Protein AF-G8S2I2-F1 (afdb_monomer_lite)

Foldseek 3Di:
DPDDPDDWDWFKWWADFQWIATLNDTDGHPHTDDIDIDTDTHDPVPDDDDDDPPAQKDWPDWDDPPDDIDTDIDGD

Secondary structure (DSSP, 8-state):
----SS--EEEEEEEEEEEEEETTEEEEEEEEEEEEEEEEEE-GGG------TT-SEEEEEEE--SSS-EEEEEE-

Structure (mmCIF, N/CA/C/O backbone):
data_AF-G8S2I2-F1
#
_entry.id   AF-G8S2I2-F1
#
loop_
_atom_site.group_PDB
_atom_site.id
_atom_site.type_symbol
_atom_site.label_atom_id
_atom_site.label_alt_id
_atom_site.label_comp_id
_atom_site.label_asym_id
_atom_site.label_entity_id
_atom_site.label_seq_id
_atom_site.pdbx_PDB_ins_code
_atom_site.Cartn_x
_atom_site.Cartn_y
_atom_site.Cartn_z
_atom_site.occupancy
_atom_site.B_iso_or_equiv
_atom_site.auth_seq_id
_atom_site.auth_comp_id
_atom_site.auth_asym_id
_atom_site.auth_atom_id
_atom_site.pdbx_PDB_model_num
ATOM 1 N N . MET A 1 1 ? 21.952 7.064 -3.037 1.00 50.31 1 MET A N 1
ATOM 2 C CA . MET A 1 1 ? 21.338 6.542 -1.800 1.00 50.31 1 MET A CA 1
ATOM 3 C C . MET A 1 1 ? 20.059 7.330 -1.584 1.00 50.31 1 MET A C 1
ATOM 5 O O . MET A 1 1 ? 20.132 8.551 -1.553 1.00 50.31 1 MET A O 1
ATOM 9 N N . ALA A 1 2 ? 18.897 6.675 -1.597 1.00 53.84 2 ALA A N 1
ATOM 10 C CA . ALA A 1 2 ? 17.632 7.347 -1.312 1.00 53.84 2 ALA A CA 1
ATOM 11 C C . ALA A 1 2 ? 17.450 7.395 0.209 1.00 53.84 2 ALA A C 1
ATOM 13 O O . ALA A 1 2 ? 16.780 6.544 0.786 1.00 53.84 2 ALA A O 1
ATOM 14 N N . ASP A 1 3 ? 18.095 8.365 0.851 1.00 57.81 3 ASP A N 1
ATOM 15 C CA . ASP A 1 3 ? 17.808 8.692 2.242 1.00 57.81 3 ASP A CA 1
ATOM 16 C C . ASP A 1 3 ? 16.713 9.747 2.254 1.00 57.81 3 ASP A C 1
ATOM 18 O O . ASP A 1 3 ? 16.925 10.906 1.891 1.00 57.81 3 ASP A O 1
ATOM 22 N N . PHE A 1 4 ? 15.510 9.348 2.652 1.00 59.00 4 PHE A N 1
ATOM 23 C CA . PHE A 1 4 ? 14.501 10.329 3.005 1.00 59.00 4 PHE A CA 1
ATOM 24 C C . PHE A 1 4 ? 14.881 10.909 4.366 1.00 59.00 4 PHE A C 1
ATOM 26 O O . PHE A 1 4 ? 14.906 10.198 5.366 1.00 59.00 4 PHE A O 1
ATOM 33 N N . ALA A 1 5 ? 15.136 12.216 4.424 1.00 63.78 5 ALA A N 1
ATOM 34 C CA . ALA A 1 5 ? 15.354 12.953 5.673 1.00 63.78 5 ALA A CA 1
ATOM 35 C C . ALA A 1 5 ? 14.061 13.102 6.521 1.00 63.78 5 ALA A C 1
ATOM 37 O O . ALA A 1 5 ? 13.892 14.078 7.246 1.00 63.78 5 ALA A O 1
ATOM 38 N N . GLY A 1 6 ? 13.117 12.161 6.404 1.00 72.62 6 GLY A N 1
ATOM 39 C CA . GLY A 1 6 ? 11.793 12.184 7.025 1.00 72.62 6 GLY A CA 1
ATOM 40 C C . GLY A 1 6 ? 11.223 10.778 7.239 1.00 72.62 6 GLY A C 1
ATOM 41 O O . GLY A 1 6 ? 11.867 9.777 6.933 1.00 72.62 6 GLY A O 1
ATOM 42 N N . LEU A 1 7 ? 10.006 10.696 7.785 1.00 81.81 7 LEU A N 1
ATOM 43 C CA . LEU A 1 7 ? 9.331 9.416 8.024 1.00 81.81 7 LEU A CA 1
ATOM 44 C C . LEU A 1 7 ? 9.076 8.680 6.700 1.00 81.81 7 LEU A C 1
ATOM 46 O O . LEU A 1 7 ? 8.684 9.279 5.701 1.00 81.81 7 LEU A O 1
ATOM 50 N N . SER A 1 8 ? 9.296 7.369 6.686 1.00 91.25 8 SER A N 1
ATOM 51 C CA . SER A 1 8 ? 9.014 6.512 5.533 1.00 91.25 8 S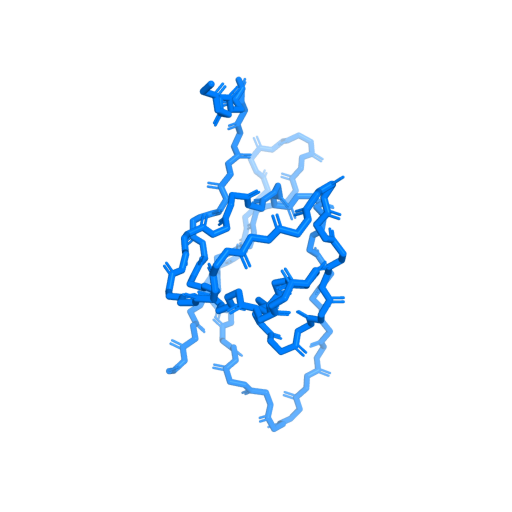ER A CA 1
ATOM 52 C C . SER A 1 8 ? 8.592 5.128 6.002 1.00 91.25 8 SER A C 1
ATOM 54 O O . SER A 1 8 ? 9.227 4.536 6.877 1.00 91.25 8 SER A O 1
ATOM 56 N N . ASN A 1 9 ? 7.537 4.606 5.389 1.00 93.56 9 ASN A N 1
ATOM 57 C CA . ASN A 1 9 ? 7.161 3.207 5.474 1.00 93.56 9 ASN A CA 1
ATOM 5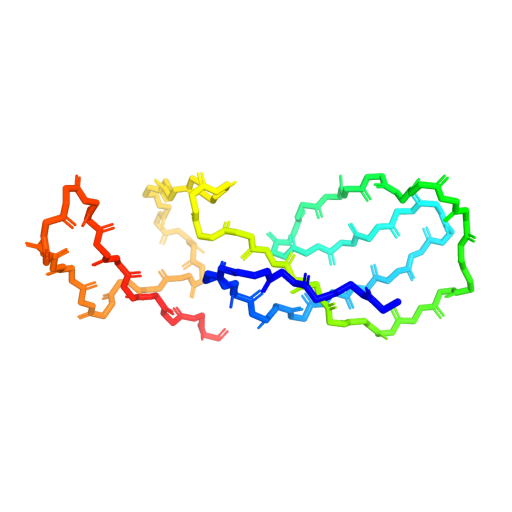8 C C . ASN A 1 9 ? 8.095 2.395 4.577 1.00 93.56 9 ASN A C 1
ATOM 60 O O . ASN A 1 9 ? 8.371 2.785 3.443 1.00 93.56 9 ASN A O 1
ATOM 64 N N . ARG A 1 10 ? 8.570 1.261 5.087 1.00 94.19 10 ARG A N 1
ATOM 65 C CA . ARG A 1 10 ? 9.324 0.274 4.311 1.00 94.19 10 ARG A CA 1
ATOM 66 C C . ARG A 1 10 ? 8.356 -0.822 3.906 1.00 94.19 10 ARG A C 1
ATOM 68 O O . ARG A 1 10 ? 7.942 -1.602 4.759 1.00 94.19 10 ARG A O 1
ATOM 75 N N . LEU A 1 11 ? 7.961 -0.836 2.641 1.00 94.81 11 LEU A N 1
ATOM 76 C CA . LEU A 1 11 ? 6.955 -1.757 2.123 1.00 94.81 11 LEU A CA 1
ATOM 77 C C . LEU A 1 11 ? 7.598 -2.759 1.160 1.00 94.81 11 LEU A C 1
ATOM 79 O O . LEU A 1 11 ? 8.489 -2.372 0.396 1.00 94.81 11 LEU A O 1
ATOM 83 N N . PRO A 1 12 ? 7.173 -4.033 1.177 1.00 95.69 12 PRO A N 1
ATOM 84 C CA . PRO A 1 12 ? 7.588 -4.978 0.155 1.00 95.69 12 PRO A CA 1
ATOM 85 C C . PRO A 1 12 ? 7.041 -4.532 -1.203 1.00 95.69 12 PRO A C 1
ATOM 87 O O . PRO A 1 12 ? 5.900 -4.078 -1.307 1.00 95.69 12 PRO A O 1
ATOM 90 N N . GLY A 1 13 ? 7.858 -4.674 -2.240 1.00 96.44 13 GLY A N 1
ATOM 91 C CA . GLY A 1 13 ? 7.437 -4.463 -3.614 1.00 96.44 13 GLY A CA 1
ATOM 92 C C . GLY A 1 13 ? 8.122 -5.421 -4.574 1.00 96.44 13 GLY A C 1
ATOM 93 O O . GLY A 1 13 ? 9.147 -6.023 -4.247 1.00 96.44 13 GLY A O 1
ATOM 94 N N . THR A 1 14 ? 7.555 -5.546 -5.769 1.00 97.62 14 THR A N 1
ATOM 95 C CA . THR A 1 14 ? 8.120 -6.364 -6.848 1.00 97.62 14 THR A CA 1
ATOM 96 C C . THR A 1 14 ? 8.337 -5.501 -8.077 1.00 97.62 14 THR A C 1
ATOM 98 O O . THR A 1 14 ? 7.402 -4.888 -8.584 1.00 97.62 14 THR A O 1
ATOM 101 N N . VAL A 1 15 ? 9.573 -5.447 -8.561 1.00 97.69 15 VAL A N 1
ATOM 102 C CA . VAL A 1 15 ? 9.933 -4.751 -9.796 1.00 97.69 15 VAL A CA 1
ATOM 103 C C . VAL A 1 15 ? 9.710 -5.671 -10.987 1.00 97.69 15 VAL A C 1
ATOM 105 O O . VAL A 1 15 ? 10.134 -6.829 -10.971 1.00 97.69 15 VAL A O 1
ATOM 108 N N . GLN A 1 16 ? 9.073 -5.148 -12.031 1.00 95.31 16 GLN A N 1
ATOM 109 C CA . GLN A 1 16 ? 8.871 -5.826 -13.308 1.00 95.31 16 GLN A CA 1
ATOM 110 C C . GLN A 1 16 ? 9.079 -4.820 -14.446 1.00 95.31 16 GLN A C 1
ATOM 112 O O . GLN A 1 16 ? 8.190 -4.032 -14.756 1.00 95.31 16 GLN A O 1
ATOM 117 N N . GLY A 1 17 ? 10.263 -4.835 -15.064 1.00 94.31 17 GLY A N 1
ATOM 118 C CA . GLY A 1 17 ? 10.601 -3.919 -16.154 1.00 94.31 17 GLY A CA 1
ATOM 119 C C . GLY A 1 17 ? 10.741 -2.473 -15.675 1.00 94.31 17 GLY A C 1
ATOM 120 O O . GLY A 1 17 ? 11.720 -2.121 -15.021 1.00 94.31 17 GLY A O 1
ATOM 121 N N . ASP A 1 18 ? 9.778 -1.630 -16.027 1.00 96.75 18 ASP A N 1
ATOM 122 C CA . ASP A 1 18 ? 9.737 -0.196 -15.730 1.00 96.75 18 ASP A CA 1
ATOM 123 C C . ASP A 1 18 ? 8.754 0.170 -14.611 1.00 96.75 18 ASP A C 1
ATOM 125 O O . ASP A 1 18 ? 8.537 1.351 -14.350 1.00 96.75 18 ASP A O 1
ATOM 129 N N . VAL A 1 19 ? 8.185 -0.819 -13.917 1.00 97.50 19 VAL A N 1
ATOM 130 C CA . VAL A 1 19 ? 7.256 -0.597 -12.803 1.00 97.50 19 VAL A CA 1
ATOM 131 C C . VAL A 1 19 ? 7.682 -1.325 -11.535 1.00 97.50 19 VAL A C 1
ATOM 133 O O . VAL A 1 19 ? 8.332 -2.372 -11.577 1.00 97.50 19 VAL A O 1
ATOM 136 N N . ILE A 1 20 ? 7.247 -0.791 -10.396 1.00 97.69 20 ILE A N 1
ATOM 137 C CA . ILE A 1 20 ? 7.212 -1.491 -9.114 1.00 97.69 20 ILE A CA 1
ATOM 138 C C . ILE A 1 20 ? 5.760 -1.660 -8.668 1.00 97.69 20 ILE A C 1
ATOM 140 O O . ILE A 1 20 ? 4.976 -0.714 -8.709 1.00 97.69 20 ILE A O 1
ATOM 144 N N . GLU A 1 21 ? 5.404 -2.864 -8.239 1.00 97.38 21 GLU A N 1
ATOM 145 C CA . GLU A 1 21 ? 4.129 -3.142 -7.584 1.00 97.38 21 GLU A CA 1
ATOM 146 C C . GLU A 1 21 ? 4.302 -3.078 -6.063 1.00 97.38 21 GLU A C 1
ATOM 148 O O . GLU A 1 21 ? 5.168 -3.765 -5.515 1.00 97.38 21 GLU A O 1
ATOM 153 N N . VAL A 1 22 ? 3.507 -2.248 -5.382 1.00 95.81 22 VAL A N 1
ATOM 154 C CA . VAL A 1 22 ? 3.532 -2.041 -3.922 1.00 95.81 22 VAL A CA 1
ATOM 155 C C . VAL A 1 22 ? 2.097 -1.898 -3.429 1.00 95.81 22 VAL A C 1
ATOM 157 O O . VAL A 1 22 ? 1.368 -1.048 -3.924 1.00 95.81 22 VAL A O 1
ATOM 160 N N . LEU A 1 23 ? 1.683 -2.706 -2.444 1.00 93.19 23 LEU A N 1
ATOM 161 C CA . LEU A 1 23 ? 0.290 -2.737 -1.954 1.00 93.19 23 LEU A CA 1
ATOM 162 C C . LEU A 1 23 ? -0.755 -2.931 -3.080 1.00 93.19 23 LEU A C 1
ATOM 164 O O . LEU A 1 23 ? -1.853 -2.390 -3.000 1.00 93.19 23 LEU A O 1
ATOM 168 N N . GLY A 1 24 ? -0.405 -3.676 -4.135 1.00 92.38 24 GLY A N 1
ATOM 169 C CA . GLY A 1 24 ? -1.258 -3.892 -5.312 1.00 92.38 24 GLY A CA 1
ATOM 170 C C . GLY A 1 24 ? -1.280 -2.736 -6.322 1.00 92.38 24 GLY A C 1
ATOM 171 O O . GLY A 1 24 ? -1.856 -2.886 -7.396 1.00 92.38 24 GLY A O 1
ATOM 172 N N . GLU A 1 25 ? -0.625 -1.609 -6.026 1.00 94.62 25 GLU A N 1
ATOM 173 C CA . GLU A 1 25 ? -0.530 -0.459 -6.928 1.00 94.62 25 GLU A CA 1
ATOM 174 C C . GLU A 1 25 ? 0.736 -0.540 -7.787 1.00 94.62 25 GLU A C 1
ATOM 176 O O . GLU A 1 25 ? 1.822 -0.842 -7.283 1.00 94.62 25 GLU A O 1
ATOM 181 N N . ARG A 1 26 ? 0.621 -0.229 -9.084 1.00 96.62 26 ARG A N 1
ATOM 182 C CA . ARG A 1 26 ? 1.750 -0.210 -10.028 1.00 96.62 26 ARG A CA 1
ATOM 183 C C . ARG A 1 26 ? 2.256 1.213 -10.221 1.00 96.62 26 ARG A C 1
ATOM 185 O O . ARG A 1 26 ? 1.587 2.038 -10.834 1.00 96.62 26 ARG A O 1
ATOM 192 N N . LEU A 1 27 ? 3.467 1.480 -9.746 1.00 95.75 27 LEU A N 1
ATOM 193 C CA . LEU A 1 27 ? 4.108 2.788 -9.831 1.00 95.75 27 LEU A CA 1
ATOM 194 C C . LEU A 1 27 ? 5.244 2.762 -10.864 1.00 95.75 27 LEU A C 1
ATOM 196 O O . LEU A 1 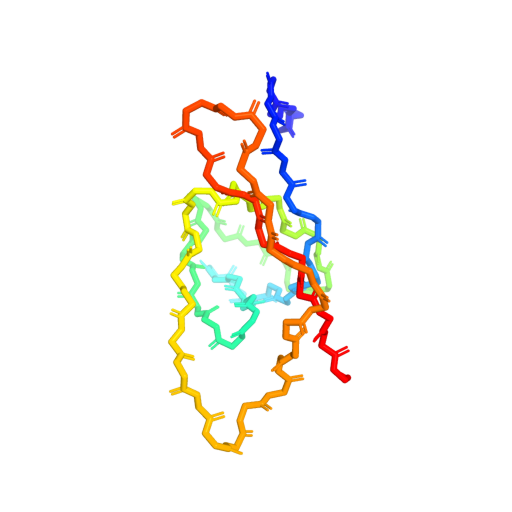27 ? 6.037 1.814 -10.862 1.00 95.75 27 LEU A O 1
ATOM 200 N N . PRO A 1 28 ? 5.359 3.781 -1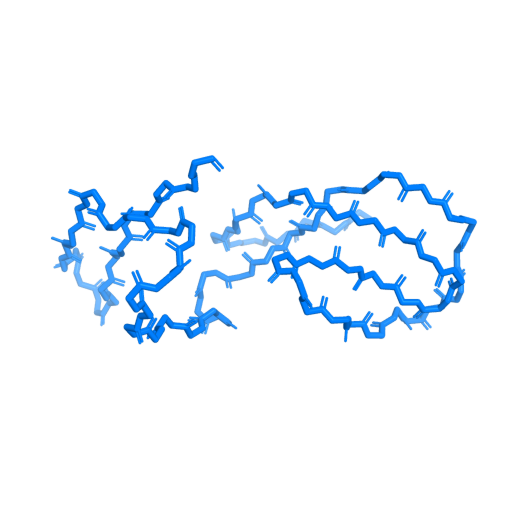1.734 1.00 96.94 28 PRO A N 1
ATOM 201 C CA . PRO A 1 28 ? 6.434 3.845 -12.714 1.00 96.94 28 PRO A CA 1
ATOM 202 C C . PRO A 1 28 ? 7.785 4.093 -12.034 1.00 96.94 28 PRO A C 1
ATOM 204 O O . PRO A 1 28 ? 7.904 4.898 -11.106 1.00 96.94 28 PRO A O 1
ATOM 207 N N . LEU A 1 29 ? 8.822 3.422 -12.526 1.00 95.94 29 LEU A N 1
ATOM 208 C CA . LEU A 1 29 ? 10.206 3.681 -12.162 1.00 95.94 29 LEU A CA 1
ATOM 209 C C . LEU A 1 29 ? 10.775 4.815 -13.013 1.00 95.94 29 LEU A C 1
ATOM 211 O O . LEU A 1 29 ? 10.438 4.988 -14.180 1.00 95.94 29 LEU A O 1
ATOM 215 N N . VAL A 1 30 ? 11.715 5.561 -12.434 1.00 94.69 30 VAL A N 1
ATOM 216 C CA . VAL A 1 30 ? 12.459 6.613 -13.150 1.00 94.69 30 VAL A CA 1
ATOM 217 C C . VAL A 1 30 ? 13.327 6.061 -14.286 1.00 94.69 30 VAL A C 1
ATOM 219 O O . VAL A 1 30 ? 13.647 6.782 -15.226 1.00 94.69 30 VAL A O 1
ATOM 222 N N . ALA A 1 31 ? 13.719 4.790 -14.191 1.00 93.31 31 ALA A N 1
ATOM 223 C CA . ALA A 1 31 ? 14.414 4.042 -15.224 1.00 93.31 31 ALA A CA 1
ATOM 224 C C . ALA A 1 31 ? 14.080 2.548 -15.076 1.00 93.31 31 ALA A C 1
ATOM 226 O O . ALA A 1 31 ? 13.867 2.096 -13.945 1.00 93.31 31 ALA A O 1
ATOM 227 N N . PRO A 1 32 ? 14.069 1.771 -16.175 1.00 92.94 32 PRO A N 1
ATOM 228 C CA . PRO A 1 32 ? 13.876 0.329 -16.108 1.00 92.94 32 PRO A CA 1
ATOM 229 C C . PRO A 1 32 ? 14.918 -0.341 -15.215 1.00 92.94 32 PRO A C 1
ATOM 231 O O . PRO A 1 32 ? 16.080 0.074 -15.162 1.00 92.94 32 PRO A O 1
ATOM 234 N N . HIS A 1 33 ? 14.516 -1.412 -14.545 1.00 92.44 33 HIS A N 1
ATOM 235 C CA . HIS A 1 33 ? 15.398 -2.190 -13.691 1.00 92.44 33 HIS A CA 1
ATOM 236 C C . HIS A 1 33 ? 15.141 -3.684 -13.873 1.00 92.44 33 HIS A C 1
ATOM 238 O O . HIS A 1 33 ? 14.041 -4.113 -14.229 1.00 92.44 33 HIS A O 1
ATOM 244 N N . THR A 1 34 ? 16.172 -4.494 -13.634 1.00 91.38 34 THR A N 1
ATOM 245 C CA . THR A 1 34 ? 16.014 -5.948 -13.628 1.00 91.38 34 THR A CA 1
ATOM 246 C C . THR A 1 34 ? 14.992 -6.320 -12.556 1.00 91.38 34 THR A C 1
ATOM 248 O O . THR A 1 34 ? 15.066 -5.828 -11.431 1.00 91.38 34 THR A O 1
ATOM 251 N N . GLY A 1 35 ? 14.009 -7.144 -12.919 1.00 93.19 35 GLY A N 1
ATOM 252 C CA . GLY A 1 35 ? 12.915 -7.492 -12.018 1.00 93.19 35 GLY A CA 1
ATOM 253 C C . GLY A 1 35 ? 13.366 -8.211 -10.744 1.00 93.19 35 GLY A C 1
ATOM 254 O O . GLY A 1 35 ? 14.472 -8.749 -10.672 1.00 93.19 35 GLY A O 1
ATOM 255 N N . GLY A 1 36 ? 12.488 -8.236 -9.741 1.00 95.81 36 GLY A N 1
ATOM 256 C CA . GLY A 1 36 ? 12.742 -8.909 -8.466 1.00 95.81 36 GLY A CA 1
ATOM 257 C C . GLY A 1 36 ? 12.147 -8.192 -7.257 1.00 95.81 36 GLY A C 1
ATOM 258 O O . GLY A 1 36 ? 11.428 -7.204 -7.387 1.00 95.81 36 GLY A O 1
ATOM 259 N N . ILE A 1 37 ? 12.447 -8.713 -6.066 1.00 96.94 37 ILE A N 1
ATOM 260 C CA . ILE A 1 37 ? 11.977 -8.148 -4.797 1.00 96.94 37 ILE A CA 1
ATOM 261 C C . ILE A 1 37 ? 12.724 -6.850 -4.484 1.00 96.94 37 ILE A C 1
ATOM 263 O O . ILE A 1 37 ? 13.950 -6.784 -4.572 1.00 96.94 37 ILE A O 1
ATOM 267 N N . ALA A 1 38 ? 11.979 -5.838 -4.053 1.00 95.44 38 ALA A N 1
ATOM 268 C CA . ALA A 1 38 ? 12.493 -4.548 -3.626 1.00 95.44 38 ALA A CA 1
ATOM 269 C C . ALA A 1 38 ? 11.830 -4.090 -2.319 1.00 95.44 38 ALA A C 1
ATOM 271 O O . ALA A 1 38 ? 10.756 -4.551 -1.934 1.00 95.44 38 ALA A O 1
ATOM 272 N N . THR A 1 39 ? 12.477 -3.148 -1.630 1.00 95.19 39 THR A N 1
ATOM 273 C CA . THR A 1 39 ? 11.851 -2.383 -0.544 1.00 95.19 39 THR A CA 1
ATOM 274 C C . THR A 1 39 ? 11.486 -1.003 -1.068 1.00 95.19 39 THR A C 1
ATOM 276 O O . THR A 1 39 ? 12.369 -0.211 -1.396 1.00 95.19 39 THR A O 1
ATOM 279 N N . ALA A 1 40 ? 10.194 -0.700 -1.116 1.00 94.50 40 ALA A N 1
ATOM 280 C CA . ALA A 1 40 ? 9.701 0.630 -1.422 1.00 94.50 40 ALA A CA 1
ATOM 281 C C . ALA A 1 40 ? 9.730 1.500 -0.162 1.00 94.50 40 ALA A C 1
ATOM 283 O O . ALA A 1 40 ? 9.202 1.121 0.887 1.00 94.50 40 ALA A O 1
ATOM 284 N N . LEU A 1 41 ? 10.345 2.676 -0.269 1.00 94.69 41 LEU A N 1
ATOM 285 C CA . LEU A 1 41 ? 10.303 3.706 0.765 1.00 94.69 41 LEU A CA 1
ATOM 286 C C . LEU A 1 41 ? 9.154 4.659 0.440 1.00 94.69 41 LEU A C 1
ATOM 288 O O . LEU A 1 41 ? 9.275 5.500 -0.449 1.00 94.69 41 LEU A O 1
ATOM 292 N N . VAL A 1 42 ? 8.030 4.498 1.137 1.00 93.44 42 VAL A N 1
ATOM 293 C CA . VAL A 1 42 ? 6.802 5.261 0.881 1.00 93.44 42 VAL A CA 1
ATOM 294 C C . VAL A 1 42 ? 6.568 6.255 2.005 1.00 93.44 42 VAL A C 1
ATOM 296 O O . VAL A 1 42 ? 6.486 5.890 3.178 1.00 93.44 42 VAL A O 1
ATOM 299 N N . ARG A 1 43 ? 6.434 7.529 1.648 1.00 91.75 43 ARG A N 1
ATOM 300 C CA . ARG A 1 43 ? 6.041 8.588 2.577 1.00 91.75 43 ARG A CA 1
ATOM 301 C C . ARG A 1 43 ? 4.651 8.296 3.154 1.00 91.75 43 ARG A C 1
ATOM 303 O O . ARG A 1 43 ? 3.734 8.064 2.366 1.00 91.75 43 ARG A O 1
ATOM 310 N N . PRO A 1 44 ? 4.458 8.302 4.487 1.00 91.88 44 PRO A N 1
ATOM 311 C CA . PRO A 1 44 ? 3.147 8.042 5.080 1.00 91.88 44 PRO A CA 1
ATOM 312 C C . PRO A 1 44 ? 2.053 8.973 4.546 1.00 91.88 44 PRO A C 1
ATOM 314 O O . PRO A 1 44 ? 0.935 8.526 4.318 1.00 91.88 44 PRO A O 1
ATOM 317 N N . GLU A 1 45 ? 2.384 10.240 4.287 1.00 91.75 45 GLU A N 1
ATOM 318 C CA . GLU A 1 45 ? 1.473 11.249 3.736 1.00 91.75 45 GLU A CA 1
ATOM 319 C C . GLU A 1 45 ? 1.037 10.987 2.285 1.00 91.75 45 GLU A C 1
ATOM 321 O O . GLU A 1 45 ? 0.084 11.599 1.815 1.00 91.75 45 GLU A O 1
ATOM 326 N N . SER A 1 46 ? 1.712 10.084 1.569 1.00 91.56 46 SER A N 1
ATOM 327 C CA . SER A 1 46 ? 1.361 9.692 0.198 1.00 91.56 46 SER A CA 1
ATOM 328 C C . SER A 1 46 ? 0.413 8.491 0.137 1.00 91.56 46 SER A C 1
ATOM 330 O O . SER A 1 46 ? 0.065 8.051 -0.954 1.00 91.56 46 SER A O 1
ATOM 332 N N . ILE A 1 47 ? -0.001 7.944 1.284 1.00 92.31 47 ILE A N 1
ATOM 333 C CA . ILE A 1 47 ? -0.907 6.796 1.362 1.00 92.31 47 ILE A CA 1
ATOM 334 C C . ILE A 1 47 ? -2.313 7.285 1.709 1.00 92.31 47 ILE A C 1
ATOM 336 O O . ILE A 1 47 ? -2.520 7.938 2.731 1.00 92.31 47 ILE A O 1
ATOM 340 N N . SER A 1 48 ? -3.293 6.916 0.884 1.00 92.56 48 SER A N 1
ATOM 341 C CA . SER A 1 48 ? -4.714 7.063 1.210 1.00 92.56 48 SER A CA 1
ATOM 342 C C . SER A 1 48 ? -5.258 5.749 1.756 1.00 92.56 48 SER A C 1
ATOM 344 O O . SER A 1 48 ? -4.955 4.682 1.230 1.00 92.56 48 SER A O 1
ATOM 346 N N . ILE A 1 49 ? -6.061 5.826 2.816 1.00 92.25 49 ILE A N 1
ATOM 347 C CA . ILE A 1 49 ? -6.698 4.662 3.438 1.00 92.25 49 ILE A CA 1
ATOM 348 C C . ILE A 1 49 ? -8.192 4.754 3.151 1.00 92.25 49 ILE A C 1
ATOM 350 O O . ILE A 1 49 ? -8.827 5.748 3.505 1.00 92.25 49 ILE A O 1
ATOM 354 N N . VAL A 1 50 ? -8.747 3.718 2.529 1.00 93.81 50 VAL A N 1
ATOM 355 C CA . VAL A 1 50 ? -10.172 3.626 2.196 1.00 93.81 50 VAL A CA 1
ATOM 356 C C . VAL A 1 50 ? -10.764 2.415 2.921 1.00 93.81 50 VAL A C 1
ATOM 358 O O . VAL A 1 50 ? -10.111 1.372 2.961 1.00 93.81 50 VAL A O 1
ATOM 361 N N . PRO A 1 51 ? -11.960 2.525 3.531 1.00 94.81 51 PRO A N 1
ATOM 362 C CA . PRO A 1 51 ? -12.653 1.367 4.080 1.00 94.81 51 PRO A CA 1
ATOM 363 C C . PRO A 1 51 ? -12.944 0.336 2.986 1.00 94.81 51 PRO A C 1
ATOM 365 O O . PRO A 1 51 ? -13.567 0.667 1.980 1.00 94.81 51 PRO A O 1
ATOM 368 N N . ASP A 1 52 ? -12.530 -0.904 3.220 1.00 94.4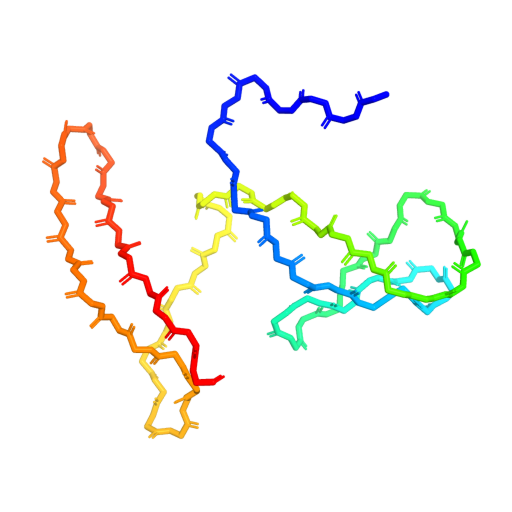4 52 ASP A N 1
ATOM 369 C CA . ASP A 1 52 ? -12.754 -2.033 2.321 1.00 94.44 52 ASP A CA 1
ATOM 370 C C . ASP A 1 52 ? -13.191 -3.253 3.156 1.00 94.44 52 ASP A C 1
ATOM 372 O O . ASP A 1 52 ? -12.409 -3.702 4.003 1.00 94.44 52 ASP A O 1
ATOM 376 N N . PRO A 1 53 ? -14.427 -3.768 2.984 1.00 93.00 53 PRO A N 1
ATOM 377 C CA . PRO A 1 53 ? -14.907 -4.961 3.685 1.00 93.00 53 PRO A CA 1
ATOM 378 C C . PRO A 1 53 ? -14.048 -6.207 3.440 1.00 93.00 53 PRO A C 1
ATOM 380 O O . PRO A 1 53 ? -13.959 -7.056 4.328 1.00 93.00 53 PRO A O 1
ATOM 383 N N . ASP A 1 54 ? -13.406 -6.288 2.274 1.00 93.44 54 ASP A N 1
ATOM 384 C CA . ASP A 1 54 ? -12.585 -7.421 1.841 1.00 93.44 54 ASP A CA 1
ATOM 385 C C . ASP A 1 54 ? -11.076 -7.116 1.931 1.00 93.44 54 ASP A C 1
ATOM 387 O O . ASP A 1 54 ? -10.232 -7.948 1.584 1.00 93.44 54 ASP A O 1
ATOM 391 N N . GLY A 1 55 ? -10.716 -5.936 2.446 1.00 91.69 55 GLY A N 1
ATOM 392 C CA . GLY A 1 55 ? -9.340 -5.468 2.546 1.00 91.69 55 GLY A CA 1
ATOM 393 C C . GLY A 1 55 ? -8.488 -6.282 3.528 1.00 91.69 55 GLY A C 1
ATOM 394 O O . GLY A 1 55 ? -8.934 -6.722 4.590 1.00 91.69 55 GLY A O 1
ATOM 395 N N . SER A 1 56 ? -7.200 -6.438 3.213 1.00 91.81 56 SER A N 1
ATOM 396 C CA . SER A 1 56 ? -6.239 -7.166 4.061 1.00 91.81 56 SER A CA 1
ATOM 397 C C . SER A 1 56 ? -5.677 -6.338 5.226 1.00 91.81 56 SER A C 1
ATOM 399 O O . SER A 1 56 ? -5.039 -6.888 6.130 1.00 91.81 56 SER A O 1
ATOM 401 N N . GLY A 1 57 ? -5.904 -5.021 5.217 1.00 93.56 57 GLY A N 1
ATOM 402 C CA . GLY A 1 57 ? -5.397 -4.078 6.208 1.00 93.56 57 GLY A CA 1
ATOM 403 C C . GLY A 1 57 ? -6.321 -3.910 7.415 1.00 93.56 57 GLY A C 1
ATOM 404 O O . GLY A 1 57 ? -7.530 -3.743 7.281 1.00 93.56 57 GLY A O 1
ATOM 405 N N . ARG A 1 58 ? -5.747 -3.869 8.620 1.00 95.12 58 ARG A N 1
ATOM 406 C CA . ARG A 1 58 ? -6.458 -3.565 9.868 1.00 95.12 58 ARG A CA 1
ATOM 407 C C . ARG A 1 58 ? -5.803 -2.404 10.601 1.00 95.12 58 ARG A C 1
ATOM 409 O O . ARG A 1 58 ? -4.615 -2.453 10.920 1.00 95.12 58 ARG A O 1
ATOM 416 N N . VAL A 1 59 ? -6.597 -1.388 10.938 1.00 95.69 59 VAL A N 1
ATOM 417 C CA . VAL A 1 59 ? -6.162 -0.301 11.825 1.00 95.69 59 VAL A CA 1
ATOM 418 C C . VAL A 1 59 ? -5.957 -0.857 13.233 1.00 95.69 59 VAL A C 1
ATOM 420 O O . VAL A 1 59 ? -6.875 -1.413 13.833 1.00 95.69 59 VAL A O 1
ATOM 423 N N . LEU A 1 60 ? -4.745 -0.700 13.758 1.00 96.56 60 LEU A N 1
ATOM 424 C CA . LEU A 1 60 ? -4.400 -1.055 15.132 1.00 96.56 60 LEU A CA 1
ATOM 425 C C . LEU A 1 60 ? -4.572 0.133 16.072 1.00 96.56 60 LEU A C 1
ATOM 427 O O . LEU A 1 60 ? -5.118 -0.008 17.161 1.00 96.56 60 LEU A O 1
ATOM 431 N N . THR A 1 61 ? -4.089 1.305 15.658 1.00 96.88 61 THR A N 1
ATOM 432 C CA . THR A 1 61 ? -4.155 2.534 16.454 1.00 96.88 61 THR A CA 1
ATOM 433 C C . THR A 1 61 ? -4.313 3.755 15.559 1.00 96.88 61 THR A C 1
ATOM 435 O O . THR A 1 61 ? -3.791 3.791 14.444 1.00 96.88 61 THR A O 1
ATOM 438 N N . ALA A 1 62 ? -4.992 4.777 16.075 1.00 94.50 62 ALA A N 1
ATOM 439 C CA . ALA A 1 62 ? -5.019 6.119 15.511 1.00 94.50 62 ALA A CA 1
ATOM 440 C C . ALA A 1 62 ? -4.703 7.121 16.628 1.00 94.50 62 ALA A C 1
ATOM 442 O O . ALA A 1 62 ? -5.226 7.017 17.735 1.00 94.50 62 ALA A O 1
ATOM 443 N N . SER A 1 63 ? -3.801 8.060 16.362 1.00 93.25 63 SER A N 1
ATOM 444 C CA . SER A 1 63 ? -3.309 9.037 17.339 1.00 93.25 63 SER A CA 1
ATOM 445 C C . SER A 1 63 ? -3.049 10.380 16.667 1.00 93.25 63 SER A C 1
ATOM 447 O O . SER A 1 63 ? -2.775 10.427 15.472 1.00 93.25 63 SER A O 1
ATOM 449 N N . PHE A 1 64 ? -3.091 11.472 17.429 1.00 88.25 64 PHE A N 1
ATOM 450 C CA . PHE A 1 64 ? -2.902 12.828 16.901 1.00 88.25 64 PHE A CA 1
ATOM 451 C C . PHE A 1 64 ? -1.781 13.570 17.644 1.00 88.25 64 PHE A C 1
ATOM 453 O O . PHE A 1 64 ? -2.053 14.465 18.441 1.00 88.25 64 PHE A O 1
ATOM 460 N N . PRO A 1 65 ? -0.502 13.226 17.415 1.00 79.38 65 PRO A N 1
ATOM 461 C CA . PRO A 1 65 ? 0.625 13.829 18.131 1.00 79.38 65 PRO A CA 1
ATOM 462 C C . PRO A 1 65 ? 0.997 15.278 17.708 1.00 79.38 65 PRO A C 1
ATOM 464 O O . PRO A 1 65 ? 2.102 15.714 18.030 1.00 79.38 65 PRO A O 1
ATOM 467 N N . ARG A 1 66 ? 0.070 16.056 17.102 1.00 79.69 66 ARG A N 1
ATOM 468 C CA . ARG A 1 66 ? 0.244 17.362 16.394 1.00 79.69 66 ARG A CA 1
ATOM 469 C C . ARG A 1 66 ? 0.790 17.235 14.964 1.00 79.69 66 ARG A C 1
ATOM 471 O O . ARG A 1 66 ? 1.373 16.213 14.621 1.00 79.69 66 ARG A O 1
ATOM 478 N N . PRO A 1 67 ? 0.711 18.303 14.144 1.00 82.44 67 PRO A N 1
ATOM 479 C CA . PRO A 1 67 ? -0.465 18.660 13.333 1.00 82.44 67 PRO A CA 1
ATOM 480 C C . PRO A 1 67 ? -0.946 17.544 12.373 1.00 82.44 67 PRO A C 1
ATOM 482 O O . PRO A 1 67 ? -1.905 17.743 11.639 1.00 82.44 67 PRO A O 1
ATOM 485 N N . ILE A 1 68 ? -0.295 16.378 12.374 1.00 81.62 68 ILE A N 1
ATOM 486 C CA . ILE A 1 68 ? -0.573 15.226 11.521 1.00 81.62 68 ILE A CA 1
ATOM 487 C C . ILE A 1 68 ? -1.158 14.102 12.390 1.00 81.62 68 ILE A C 1
ATOM 489 O O . ILE A 1 68 ? -0.665 13.814 13.484 1.00 81.62 68 ILE A O 1
ATOM 493 N N . GLY A 1 69 ? -2.223 13.461 11.909 1.00 88.94 69 GLY A N 1
ATOM 494 C CA . GLY A 1 69 ? -2.724 12.216 12.488 1.00 88.94 69 GLY A CA 1
ATOM 495 C C . GLY A 1 69 ? -1.831 11.044 12.084 1.00 88.94 69 GLY A C 1
ATOM 496 O O . GLY A 1 69 ? -1.428 10.933 10.930 1.00 88.94 69 GLY A O 1
ATOM 497 N N . ARG A 1 70 ? -1.523 10.149 13.020 1.00 92.62 70 ARG A N 1
ATOM 498 C CA . ARG A 1 70 ? -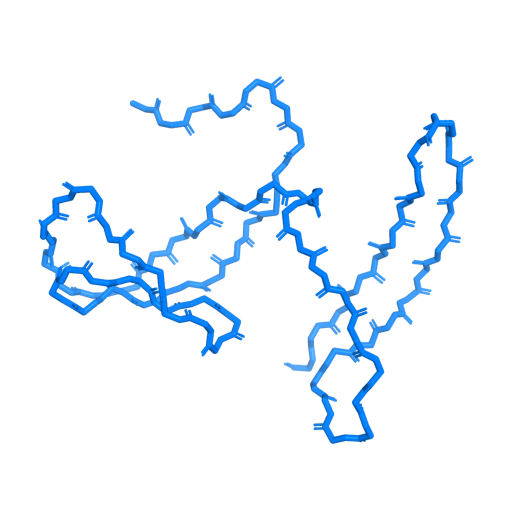0.797 8.908 12.748 1.00 92.62 70 ARG A CA 1
ATOM 499 C C . ARG A 1 70 ? -1.721 7.717 12.927 1.00 92.62 70 ARG A C 1
ATOM 501 O O . ARG A 1 70 ? -2.250 7.506 14.020 1.00 92.62 70 ARG A O 1
ATOM 508 N N . VAL A 1 71 ? -1.833 6.915 11.874 1.00 94.88 71 VAL A N 1
ATOM 509 C CA . VAL A 1 71 ? -2.561 5.646 11.864 1.00 94.88 71 VAL A CA 1
ATOM 510 C C . VAL A 1 71 ? -1.556 4.512 11.705 1.00 94.88 71 VAL A C 1
ATOM 512 O O . VAL A 1 71 ? -0.701 4.559 10.825 1.00 94.88 71 VAL A O 1
ATOM 515 N N . THR A 1 72 ? -1.645 3.503 12.568 1.00 95.25 72 THR A N 1
ATOM 516 C CA . THR A 1 72 ? -0.858 2.271 12.450 1.00 95.25 72 THR A CA 1
ATOM 517 C C . THR A 1 72 ? -1.750 1.185 11.882 1.00 95.25 72 THR A C 1
ATOM 519 O O . THR A 1 72 ? -2.798 0.887 12.459 1.00 95.25 72 THR A O 1
ATOM 522 N N . ILE A 1 73 ? -1.326 0.585 10.774 1.00 95.81 73 ILE A N 1
ATOM 523 C CA . ILE A 1 73 ? -2.052 -0.476 10.079 1.00 95.81 73 ILE A CA 1
ATOM 524 C C . ILE A 1 73 ? -1.168 -1.716 10.038 1.00 95.81 73 ILE A C 1
ATOM 526 O O . ILE A 1 73 ? 0.037 -1.619 9.816 1.00 95.81 73 ILE A O 1
ATOM 530 N N . THR A 1 74 ? -1.771 -2.878 10.248 1.00 95.06 74 THR A N 1
ATOM 531 C CA . THR A 1 74 ? -1.155 -4.175 9.960 1.00 95.06 74 THR A CA 1
ATOM 532 C C . THR A 1 74 ? -1.854 -4.797 8.757 1.00 95.06 74 THR A C 1
ATOM 534 O O . THR A 1 74 ? -3.075 -4.695 8.651 1.00 95.06 74 THR A O 1
ATOM 537 N N . SER A 1 75 ? -1.096 -5.403 7.845 1.00 88.56 75 SER A N 1
ATOM 538 C CA . SER A 1 75 ? -1.652 -6.320 6.845 1.00 88.56 75 SER A CA 1
ATOM 539 C C . SER A 1 75 ? -1.616 -7.727 7.422 1.00 88.56 75 SER A C 1
ATOM 541 O O . SER A 1 75 ? -0.641 -8.073 8.095 1.00 88.56 75 SER A O 1
ATOM 543 N N . ARG A 1 76 ? -2.664 -8.513 7.162 1.00 74.50 76 ARG A N 1
ATOM 544 C CA . ARG A 1 76 ? -2.569 -9.974 7.277 1.00 74.50 76 ARG A CA 1
ATOM 545 C C . ARG A 1 76 ? -1.517 -10.537 6.328 1.00 74.50 76 ARG A C 1
ATOM 547 O O . ARG A 1 76 ? -1.241 -9.866 5.304 1.00 74.50 76 ARG A O 1
#

Radius of gyration: 14.29 Å; chains: 1; bounding box: 36×29×34 Å

Sequence (76 aa):
MADFAGLSNRLPGTVQGDVIEVLGERLPLVAPHTGGIATALVRPESISIVPDPDGSGRVLTASFPRPIGRVTITSR

pLDDT: mean 90.32, std 10.22, range [50.31, 97.69]